Protein AF-A0AA38WZG0-F1 (afdb_monomer_lite)

Foldseek 3Di:
DDDDDDDDPPDDDDDDDDDPDDVPDDDQAAEDACCLPDDPPDDDDPRVHHYYNHDDPVVVVVVVVVVVVVVVVVVVPD

Secondary structure (DSSP, 8-state):
--PPPPPPTTS-----S--S--SSPPPPP-EE--GGG--TTPPPP----EE-SSS-HHHHHHHHHHHHHHHHHHTTT-

Organism: NCBI:txid386627

pLDDT: mean 73.81, std 15.76, range [38.31, 90.75]

Structure (mmCIF, N/CA/C/O backbone):
data_AF-A0AA38WZG0-F1
#
_entry.id   AF-A0AA38WZG0-F1
#
loop_
_atom_site.group_PDB
_atom_site.id
_atom_site.type_symbol
_atom_site.label_atom_id
_atom_site.label_alt_id
_atom_site.label_comp_id
_atom_site.label_asym_id
_atom_site.label_entity_id
_atom_site.label_seq_id
_atom_site.pdbx_PDB_ins_code
_atom_site.Cartn_x
_atom_site.Cartn_y
_atom_site.Cartn_z
_atom_site.occupancy
_atom_site.B_iso_or_equiv
_atom_site.auth_seq_id
_atom_site.auth_comp_id
_atom_site.auth_asym_id
_atom_site.auth_atom_id
_atom_site.pdbx_PDB_model_num
ATOM 1 N N . MET A 1 1 ? -18.665 -2.154 -20.554 1.00 40.31 1 MET A N 1
ATOM 2 C CA . MET A 1 1 ? -19.231 -1.364 -19.438 1.00 40.31 1 MET A CA 1
ATOM 3 C C .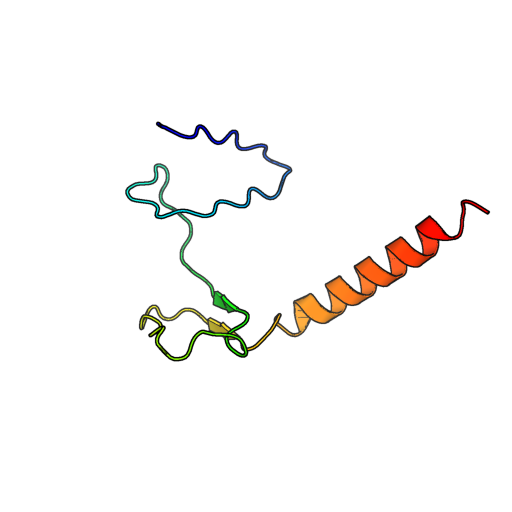 MET A 1 1 ? -18.141 -0.433 -18.933 1.00 40.31 1 MET A C 1
ATOM 5 O O . MET A 1 1 ? -17.081 -0.935 -18.598 1.00 40.31 1 MET A O 1
ATOM 9 N N . SER A 1 2 ? -18.349 0.885 -18.932 1.00 46.84 2 SER A N 1
ATOM 10 C CA . SER A 1 2 ? -17.401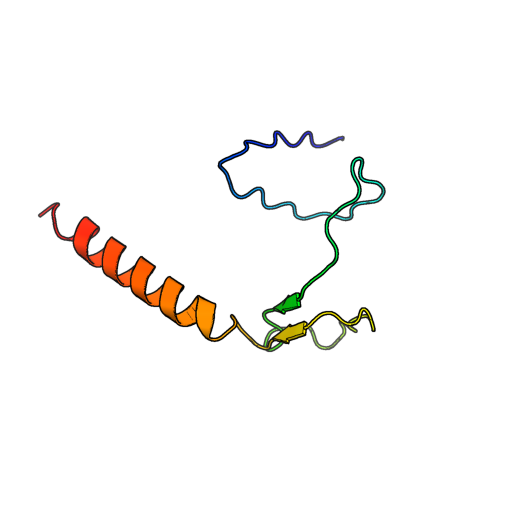 1.844 -18.340 1.00 46.84 2 SER A CA 1
ATOM 11 C C . SER A 1 2 ? -17.989 2.384 -17.036 1.00 46.84 2 SER A C 1
ATOM 13 O O . SER A 1 2 ? -19.044 3.021 -17.069 1.00 46.84 2 SER A O 1
ATOM 15 N N . MET A 1 3 ? -17.339 2.131 -15.900 1.00 42.97 3 MET A N 1
ATOM 16 C CA . MET A 1 3 ? -17.677 2.805 -14.644 1.00 42.97 3 MET A CA 1
ATOM 17 C C . MET A 1 3 ? -17.246 4.272 -14.732 1.00 42.97 3 MET A C 1
ATOM 19 O O . MET A 1 3 ? -16.119 4.567 -15.123 1.00 42.97 3 MET A O 1
ATOM 23 N N . ARG A 1 4 ? -18.152 5.193 -14.390 1.00 49.62 4 ARG A N 1
ATOM 24 C CA . ARG A 1 4 ? -17.824 6.606 -14.166 1.00 49.62 4 ARG A CA 1
ATOM 25 C C . ARG A 1 4 ? -17.670 6.827 -12.673 1.00 49.62 4 ARG A C 1
ATOM 27 O O . ARG A 1 4 ? -18.594 6.529 -11.921 1.00 49.62 4 ARG A O 1
ATOM 34 N N . TYR A 1 5 ? -16.527 7.366 -12.274 1.00 51.88 5 TYR A N 1
ATOM 35 C CA . TYR A 1 5 ? -16.290 7.810 -10.908 1.00 51.88 5 TYR A CA 1
ATOM 36 C C . TYR A 1 5 ? -16.503 9.319 -10.844 1.00 51.88 5 TYR A C 1
ATOM 38 O O . TYR A 1 5 ? -15.950 10.063 -11.652 1.00 51.88 5 TYR A O 1
ATOM 46 N N . PHE A 1 6 ? -17.326 9.758 -9.897 1.00 52.22 6 PHE A N 1
ATOM 47 C CA . PHE A 1 6 ? -17.476 11.166 -9.558 1.00 52.22 6 PHE A CA 1
ATOM 48 C C . PHE A 1 6 ? -16.557 11.446 -8.374 1.00 52.22 6 PHE A C 1
ATOM 50 O O . PHE A 1 6 ? -16.698 10.823 -7.322 1.00 52.22 6 PHE A O 1
ATOM 57 N N . PHE A 1 7 ? -15.579 12.326 -8.574 1.00 48.50 7 PHE A N 1
ATOM 58 C CA . PHE A 1 7 ? -14.650 12.726 -7.526 1.00 48.50 7 PHE A CA 1
ATOM 59 C C . PHE A 1 7 ? -15.213 13.959 -6.813 1.00 48.50 7 PHE A C 1
ATOM 61 O O . PHE A 1 7 ? -15.407 14.999 -7.440 1.00 48.50 7 PHE A O 1
ATOM 68 N N . GLU A 1 8 ? -15.502 13.832 -5.518 1.00 55.31 8 GLU A N 1
ATOM 69 C CA . GLU A 1 8 ? -15.910 14.946 -4.660 1.00 55.31 8 GLU A CA 1
ATOM 70 C C . GLU A 1 8 ? -14.711 15.373 -3.792 1.00 55.31 8 GLU A C 1
ATOM 72 O O . GLU A 1 8 ? -14.131 14.509 -3.133 1.00 55.31 8 GLU A O 1
ATOM 77 N N . PRO A 1 9 ? -14.338 16.670 -3.761 1.00 49.81 9 PRO A N 1
ATOM 78 C CA . PRO A 1 9 ? -13.113 17.155 -3.107 1.00 49.81 9 PRO A CA 1
ATOM 79 C C . PRO A 1 9 ? -12.970 16.787 -1.623 1.00 49.8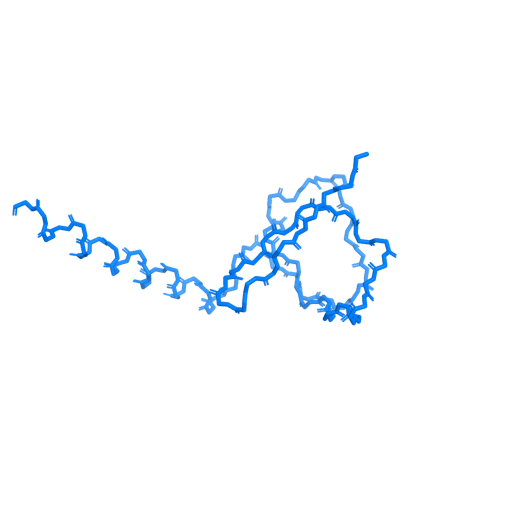1 9 PRO A C 1
ATOM 81 O O . PRO A 1 9 ? -11.857 16.588 -1.150 1.00 49.81 9 PRO A O 1
ATOM 84 N N . ASP A 1 10 ? -14.091 16.653 -0.911 1.00 58.97 10 ASP A N 1
ATOM 85 C CA . ASP A 1 10 ? -14.127 16.427 0.540 1.00 58.97 10 ASP A CA 1
ATOM 86 C C . ASP A 1 10 ? -14.494 14.980 0.915 1.00 58.97 10 ASP A C 1
ATOM 88 O O . ASP A 1 10 ? -14.873 14.693 2.056 1.00 58.97 10 ASP A O 1
ATOM 92 N N . ARG A 1 11 ? -14.420 14.042 -0.041 1.00 51.91 11 ARG A N 1
ATOM 93 C CA . ARG A 1 11 ? -14.712 12.624 0.198 1.00 51.91 11 ARG A CA 1
ATOM 94 C C . ARG A 1 11 ? -13.536 11.738 -0.182 1.00 51.91 11 ARG A C 1
ATOM 96 O O . ARG A 1 11 ? -12.948 11.861 -1.249 1.00 51.91 11 ARG A O 1
ATOM 103 N N . ASN A 1 12 ? -13.262 10.758 0.675 1.00 55.97 12 ASN A N 1
ATOM 104 C CA . ASN A 1 12 ? -12.338 9.677 0.356 1.00 55.97 12 ASN A CA 1
ATOM 105 C C . ASN A 1 12 ? -12.933 8.830 -0.782 1.00 55.97 12 ASN A C 1
ATOM 107 O O . ASN A 1 12 ? -13.875 8.066 -0.563 1.00 55.97 12 ASN A O 1
ATOM 111 N N . ALA A 1 13 ? -12.394 8.960 -1.993 1.00 53.91 13 ALA A N 1
ATOM 112 C CA . ALA A 1 13 ? -12.731 8.081 -3.105 1.00 53.91 13 ALA A CA 1
ATOM 113 C C . ALA A 1 13 ? -11.896 6.796 -3.006 1.00 53.91 13 ALA A C 1
ATOM 115 O O . ALA A 1 13 ? -10.676 6.817 -3.158 1.00 53.91 13 ALA A O 1
ATOM 116 N N . VAL A 1 14 ? -12.555 5.666 -2.751 1.00 53.53 14 VAL A N 1
ATOM 117 C CA . VAL A 1 14 ? -11.924 4.342 -2.793 1.00 53.53 14 VAL A CA 1
ATOM 118 C C . VAL A 1 14 ? -12.220 3.736 -4.154 1.00 53.53 14 VAL A C 1
ATOM 120 O O . VAL A 1 14 ? -13.377 3.483 -4.487 1.00 53.53 14 VAL A O 1
ATOM 123 N N . THR A 1 15 ? -11.177 3.500 -4.944 1.00 57.81 15 THR A N 1
ATOM 124 C CA . THR A 1 15 ? -11.305 2.816 -6.232 1.00 57.81 15 THR A CA 1
ATOM 125 C C . THR A 1 15 ? -10.633 1.458 -6.125 1.00 57.81 15 THR A C 1
ATOM 127 O O . THR A 1 15 ? -9.476 1.371 -5.727 1.00 57.81 15 THR A O 1
ATOM 130 N N . VAL A 1 16 ? -11.355 0.397 -6.479 1.00 55.03 16 VAL A N 1
ATOM 131 C CA . VAL A 1 16 ? -10.793 -0.947 -6.640 1.00 55.03 16 VAL A CA 1
ATOM 132 C C . VAL A 1 16 ? -10.773 -1.235 -8.135 1.00 55.03 16 VAL A C 1
ATOM 134 O O . VAL A 1 16 ? -11.824 -1.394 -8.749 1.00 55.03 16 VAL A O 1
ATOM 137 N N . GLY A 1 17 ? -9.586 -1.237 -8.736 1.00 66.44 17 GLY A N 1
ATOM 138 C CA . GLY A 1 17 ? -9.413 -1.475 -10.166 1.00 66.44 17 GLY A CA 1
ATOM 139 C C . GLY A 1 17 ? -7.973 -1.256 -10.622 1.00 66.44 17 GLY A C 1
ATOM 140 O O . GLY A 1 17 ? -7.156 -0.707 -9.886 1.00 66.44 17 GLY A O 1
ATOM 141 N N . SER A 1 18 ? -7.661 -1.693 -11.840 1.00 64.56 18 SER A N 1
ATOM 142 C CA . SER A 1 18 ? -6.375 -1.419 -12.487 1.00 64.56 18 SER A CA 1
ATOM 143 C C . SER A 1 18 ? -6.467 -0.111 -13.267 1.00 64.56 18 SER A C 1
ATOM 145 O O . SER A 1 18 ? -7.332 0.040 -14.129 1.00 64.56 18 SER A O 1
ATOM 147 N N . VAL A 1 19 ? -5.578 0.833 -12.971 1.00 69.00 19 VAL A N 1
ATOM 148 C CA . VAL A 1 19 ? -5.471 2.087 -13.722 1.00 69.00 19 VAL A CA 1
ATOM 149 C C . VAL A 1 19 ? -4.559 1.847 -14.920 1.00 69.00 19 VAL A C 1
ATOM 151 O O . VAL A 1 19 ? -3.394 1.503 -14.747 1.00 69.00 19 VAL A O 1
ATOM 154 N N . VAL A 1 20 ? -5.101 1.996 -16.130 1.00 72.44 20 VAL A N 1
ATOM 155 C CA . VAL A 1 20 ? -4.337 1.859 -17.385 1.00 72.44 20 VAL A CA 1
ATOM 156 C C . VAL A 1 20 ? -3.703 3.194 -17.785 1.00 72.44 20 VAL A C 1
ATOM 158 O O . VAL A 1 20 ? -2.580 3.220 -18.273 1.00 72.44 20 VAL A O 1
ATOM 161 N N . GLU A 1 21 ? -4.398 4.304 -17.532 1.00 75.06 21 GLU A N 1
ATOM 162 C CA . GLU A 1 21 ? -3.930 5.669 -17.778 1.00 75.06 21 GLU A CA 1
ATOM 163 C C . GLU A 1 21 ? -4.618 6.632 -16.793 1.00 75.06 21 GLU A C 1
ATOM 165 O O . GLU A 1 21 ? -5.765 6.400 -16.401 1.00 75.06 21 GLU A O 1
ATOM 170 N N . ALA A 1 22 ? -3.930 7.703 -16.388 1.00 75.94 22 ALA A N 1
ATOM 171 C CA . ALA A 1 22 ? -4.487 8.768 -15.555 1.00 75.94 22 ALA A CA 1
ATOM 172 C C . ALA A 1 22 ? -3.988 10.144 -16.021 1.00 75.94 22 ALA A C 1
ATOM 174 O O . ALA A 1 22 ? -2.794 10.324 -16.264 1.00 75.94 22 ALA A O 1
ATOM 175 N N . GLN A 1 23 ? -4.905 11.112 -16.119 1.00 76.25 23 GLN A N 1
ATOM 176 C CA . GLN A 1 23 ? -4.599 12.519 -16.384 1.00 76.25 23 GLN A CA 1
ATOM 177 C C . GLN A 1 23 ? -5.369 13.399 -15.379 1.00 76.25 23 GLN A C 1
ATOM 179 O O . GLN A 1 23 ? -6.602 13.400 -15.410 1.00 76.25 23 GLN A O 1
ATOM 184 N N . PRO A 1 24 ? -4.677 14.138 -14.486 1.00 76.88 24 PRO A N 1
ATOM 185 C CA . PRO A 1 24 ? -3.219 14.189 -14.314 1.00 76.88 24 PRO A CA 1
ATOM 186 C C . PRO A 1 24 ? -2.635 12.861 -13.796 1.00 76.88 24 PRO A C 1
ATOM 188 O O . PRO A 1 24 ? -3.374 11.963 -13.394 1.00 76.88 24 PRO A O 1
ATOM 191 N N . ALA A 1 25 ? -1.304 12.735 -13.821 1.00 80.06 25 ALA A N 1
ATOM 192 C CA . ALA A 1 25 ? -0.618 11.558 -13.293 1.00 80.06 25 ALA A CA 1
ATOM 193 C C . ALA A 1 25 ? -1.000 11.305 -11.824 1.00 80.06 25 ALA A C 1
ATOM 195 O O . ALA A 1 25 ? -1.176 12.246 -11.046 1.00 80.06 25 ALA A O 1
ATOM 196 N N . LEU A 1 26 ? -1.115 10.028 -11.450 1.00 80.31 26 LEU A N 1
ATOM 197 C CA . LEU A 1 26 ? -1.366 9.648 -10.063 1.00 80.31 26 LEU A CA 1
ATOM 198 C C . LEU A 1 26 ? -0.183 10.045 -9.168 1.00 80.31 26 LEU A C 1
ATOM 200 O O . LEU A 1 26 ? 0.963 10.033 -9.629 1.00 80.31 26 LEU A O 1
ATOM 204 N N . PRO A 1 27 ? -0.441 10.359 -7.886 1.00 81.38 27 PRO A N 1
ATOM 205 C CA . PRO A 1 27 ? 0.632 10.531 -6.921 1.00 81.38 27 PRO A CA 1
ATOM 206 C C . PRO A 1 27 ? 1.468 9.244 -6.810 1.00 81.38 27 PRO A C 1
ATOM 208 O O . PRO A 1 27 ? 0.950 8.145 -7.045 1.00 81.38 27 PRO A O 1
ATOM 211 N N . PRO A 1 28 ? 2.758 9.363 -6.456 1.00 81.88 28 PRO A N 1
ATOM 212 C CA . PRO A 1 28 ? 3.616 8.204 -6.267 1.00 81.88 28 PRO A CA 1
ATOM 213 C C . PRO A 1 28 ? 3.078 7.299 -5.153 1.00 81.88 28 PRO A C 1
ATOM 215 O O . PRO A 1 28 ? 2.476 7.761 -4.184 1.00 81.88 28 PRO A O 1
ATOM 218 N N . LEU A 1 29 ? 3.321 5.995 -5.282 1.00 84.88 29 LEU A N 1
ATOM 219 C CA . LEU A 1 29 ? 2.992 5.037 -4.235 1.00 84.88 29 LEU A CA 1
ATOM 220 C C . LEU A 1 29 ? 3.887 5.274 -3.014 1.00 84.88 29 LEU A C 1
ATOM 222 O O . LEU A 1 29 ? 5.107 5.170 -3.102 1.00 84.88 29 LEU A O 1
ATOM 226 N N . GLU A 1 30 ? 3.285 5.558 -1.861 1.00 86.19 30 GLU A N 1
ATOM 227 C CA . GLU A 1 30 ? 4.049 5.869 -0.646 1.00 86.19 30 GLU A CA 1
ATOM 228 C C . GLU A 1 30 ? 4.240 4.673 0.294 1.00 86.19 30 GLU A C 1
ATOM 230 O O . GLU A 1 30 ? 5.226 4.621 1.042 1.00 86.19 30 GLU A O 1
ATOM 235 N N . ALA A 1 31 ? 3.282 3.739 0.312 1.00 87.69 31 ALA A N 1
ATOM 236 C CA . ALA A 1 31 ? 3.304 2.597 1.216 1.00 87.69 31 ALA A CA 1
ATOM 237 C C . ALA A 1 31 ? 2.429 1.423 0.751 1.00 87.69 31 ALA A C 1
ATOM 239 O O . ALA A 1 31 ? 1.324 1.607 0.242 1.00 87.69 31 ALA A O 1
ATOM 240 N N . HIS A 1 32 ? 2.897 0.218 1.066 1.00 89.12 32 HIS A N 1
ATOM 241 C CA . HIS A 1 32 ? 2.109 -1.002 1.176 1.00 89.12 32 HIS A CA 1
ATOM 242 C C . HIS A 1 32 ? 1.750 -1.219 2.651 1.00 89.12 32 HIS A C 1
ATOM 244 O O . HIS A 1 32 ? 2.633 -1.189 3.510 1.00 89.12 32 HIS A O 1
ATOM 250 N N . ILE A 1 33 ? 0.472 -1.437 2.954 1.00 89.81 33 ILE A N 1
ATOM 251 C CA . ILE A 1 33 ? -0.038 -1.665 4.318 1.00 89.81 33 ILE A CA 1
ATOM 252 C C . ILE A 1 33 ? -0.745 -3.022 4.408 1.00 89.81 33 ILE A C 1
ATOM 254 O O . ILE A 1 33 ? -1.139 -3.569 3.379 1.00 89.81 33 ILE A O 1
ATOM 258 N N . PHE A 1 34 ? -0.927 -3.542 5.627 1.00 88.88 34 PHE A N 1
ATOM 259 C CA . PHE A 1 34 ? -1.552 -4.850 5.893 1.00 88.88 34 PHE A CA 1
ATOM 260 C C . PHE A 1 34 ? -0.795 -6.042 5.299 1.00 88.88 34 PHE A C 1
ATOM 262 O O . PHE A 1 34 ? -1.387 -7.017 4.834 1.00 88.88 34 PHE A O 1
ATOM 269 N N . LEU A 1 35 ? 0.538 -5.972 5.308 1.00 89.81 35 LEU A N 1
ATOM 270 C CA . LEU A 1 35 ? 1.366 -7.052 4.774 1.00 89.81 35 LEU A CA 1
ATOM 271 C C . LEU A 1 35 ? 1.308 -8.344 5.598 1.00 89.81 35 LEU A C 1
ATOM 273 O O . LEU A 1 35 ? 1.579 -9.409 5.047 1.00 89.81 35 LEU A O 1
ATOM 277 N N . LYS A 1 36 ? 0.851 -8.275 6.850 1.00 89.69 36 LYS A N 1
ATOM 278 C CA . LYS A 1 36 ? 0.688 -9.441 7.726 1.00 89.69 36 LYS A CA 1
ATOM 279 C C . LYS A 1 36 ? -0.308 -10.453 7.170 1.00 89.69 36 LYS A C 1
ATOM 281 O O . LYS A 1 36 ? -0.102 -11.657 7.281 1.00 89.69 36 LYS A O 1
ATOM 286 N N . ASP A 1 37 ? -1.362 -9.945 6.536 1.00 89.62 37 ASP A N 1
ATOM 287 C CA . ASP A 1 37 ? -2.450 -10.733 5.950 1.00 89.62 37 ASP A CA 1
ATOM 288 C C . ASP A 1 37 ? -2.284 -10.894 4.428 1.00 89.62 37 ASP A C 1
ATOM 290 O O . ASP A 1 37 ? -3.201 -11.305 3.709 1.00 89.62 37 ASP A O 1
ATOM 294 N N . LYS A 1 38 ? -1.101 -10.554 3.903 1.00 90.69 38 LYS A N 1
ATOM 295 C CA . LYS A 1 38 ? -0.773 -10.675 2.486 1.00 90.69 38 LYS A CA 1
ATOM 296 C C . LYS A 1 38 ? -0.835 -12.136 2.051 1.00 90.69 38 LYS A C 1
ATOM 298 O O . LYS A 1 38 ? -0.225 -13.018 2.650 1.00 90.69 38 LYS A O 1
ATOM 303 N N . ALA A 1 39 ? -1.493 -12.380 0.921 1.00 88.69 39 ALA A N 1
ATOM 304 C CA . ALA A 1 39 ? -1.487 -13.695 0.297 1.00 88.69 39 ALA A CA 1
ATOM 305 C C . ALA A 1 39 ? -0.051 -14.153 -0.021 1.00 88.69 39 ALA A C 1
ATOM 307 O O . ALA A 1 39 ? 0.716 -13.417 -0.644 1.00 88.69 39 ALA A O 1
ATOM 308 N N . ALA A 1 40 ? 0.290 -15.392 0.344 1.00 87.19 40 ALA A N 1
ATOM 309 C CA . ALA A 1 40 ? 1.648 -15.931 0.211 1.00 87.19 40 ALA A CA 1
ATOM 310 C C . ALA A 1 40 ? 2.186 -15.931 -1.234 1.00 87.19 40 ALA A C 1
ATOM 312 O O . ALA A 1 40 ? 3.391 -15.847 -1.445 1.00 87.19 40 ALA A O 1
ATOM 313 N N . TYR A 1 41 ? 1.300 -16.004 -2.232 1.00 88.00 41 TYR A N 1
ATOM 314 C CA . TYR A 1 41 ? 1.673 -15.973 -3.650 1.00 88.00 41 TYR A CA 1
ATOM 315 C C . TYR A 1 41 ? 1.898 -14.556 -4.198 1.00 88.00 41 TYR A C 1
ATOM 317 O O . TYR A 1 41 ? 2.362 -14.401 -5.326 1.00 88.00 41 TYR A O 1
ATOM 325 N N . LEU A 1 42 ? 1.532 -13.509 -3.453 1.00 86.81 42 LEU A N 1
ATOM 326 C CA . LEU A 1 42 ? 1.692 -12.140 -3.922 1.00 86.81 42 LEU A CA 1
ATOM 327 C C . LEU A 1 42 ? 3.155 -11.730 -3.732 1.00 86.81 42 LEU A C 1
ATOM 329 O O . LEU A 1 42 ? 3.648 -11.689 -2.612 1.00 86.81 42 LEU A O 1
ATOM 333 N N . VAL A 1 43 ? 3.838 -11.313 -4.790 1.00 88.88 43 VAL A N 1
ATOM 334 C CA . VAL A 1 43 ? 5.178 -10.710 -4.698 1.00 88.88 43 VAL A CA 1
ATOM 335 C C . VAL A 1 43 ? 5.023 -9.194 -4.807 1.00 88.88 43 VAL A C 1
ATOM 337 O O . VAL A 1 43 ? 4.287 -8.717 -5.665 1.00 88.88 43 VAL A O 1
ATOM 340 N N . LEU A 1 44 ? 5.628 -8.432 -3.890 1.00 89.12 44 LEU A N 1
ATOM 341 C CA . LEU A 1 44 ? 5.627 -6.964 -3.988 1.00 89.12 44 LEU A CA 1
ATOM 342 C C . LEU A 1 44 ? 6.728 -6.514 -4.945 1.00 89.12 44 LEU A C 1
ATOM 344 O O . LEU A 1 44 ? 7.815 -7.089 -4.932 1.00 89.12 44 LEU A O 1
ATOM 348 N N . ALA A 1 45 ? 6.458 -5.467 -5.719 1.00 86.00 45 ALA A N 1
ATOM 349 C CA . ALA A 1 45 ? 7.469 -4.822 -6.543 1.00 86.00 45 ALA A CA 1
ATOM 350 C C . ALA A 1 45 ? 8.549 -4.140 -5.678 1.00 86.00 45 ALA A C 1
ATOM 352 O O . ALA A 1 45 ? 8.323 -3.800 -4.513 1.00 86.00 45 ALA A O 1
ATOM 353 N N . GLU A 1 46 ? 9.730 -3.930 -6.259 1.00 86.69 46 GLU A N 1
ATOM 354 C CA . GLU A 1 46 ? 10.775 -3.078 -5.684 1.00 86.69 46 GLU A CA 1
ATOM 355 C C . GLU A 1 46 ? 10.567 -1.631 -6.142 1.00 86.69 46 GLU A C 1
ATOM 357 O O . GLU A 1 46 ? 11.245 -1.124 -7.029 1.00 86.69 46 GLU A O 1
ATOM 362 N N . ASP A 1 47 ? 9.566 -0.981 -5.557 1.00 88.19 47 ASP A N 1
ATOM 363 C CA . ASP A 1 47 ? 9.114 0.373 -5.906 1.00 88.19 47 ASP A CA 1
ATOM 364 C C . ASP A 1 47 ? 9.617 1.461 -4.938 1.00 88.19 47 ASP A C 1
ATOM 366 O O . ASP A 1 47 ? 9.308 2.638 -5.104 1.00 88.19 47 ASP A O 1
ATOM 370 N N . GLY A 1 48 ? 10.393 1.079 -3.917 1.00 89.25 48 GLY A N 1
ATOM 371 C CA . GLY A 1 48 ? 10.883 1.988 -2.877 1.00 89.25 48 GLY A CA 1
ATOM 372 C C . GLY A 1 48 ? 9.811 2.450 -1.882 1.00 89.25 48 GLY A C 1
ATOM 373 O O . GLY A 1 48 ? 10.127 3.224 -0.976 1.00 89.25 48 GLY A O 1
ATOM 374 N N . ALA A 1 49 ? 8.568 1.973 -2.002 1.00 90.75 49 ALA A N 1
ATOM 375 C CA . ALA A 1 49 ? 7.499 2.314 -1.076 1.00 90.75 49 ALA A CA 1
ATOM 376 C C . ALA A 1 49 ? 7.708 1.635 0.287 1.00 90.75 49 ALA A C 1
ATOM 378 O O . ALA A 1 49 ? 8.254 0.530 0.400 1.00 90.75 49 ALA A O 1
ATOM 379 N N . ARG A 1 50 ? 7.236 2.291 1.352 1.00 90.50 50 ARG A N 1
ATOM 380 C CA . ARG A 1 50 ? 7.294 1.736 2.713 1.00 90.50 50 ARG A CA 1
ATOM 381 C C . ARG A 1 50 ? 6.469 0.451 2.799 1.00 90.50 50 ARG A C 1
ATOM 383 O O . ARG A 1 50 ? 5.434 0.335 2.154 1.00 90.50 50 ARG A O 1
ATOM 390 N N . LYS A 1 51 ? 6.902 -0.507 3.615 1.00 90.00 51 LYS A N 1
ATOM 391 C CA . LYS A 1 51 ? 6.226 -1.799 3.802 1.00 90.00 51 LYS A CA 1
ATOM 392 C C . LYS A 1 51 ? 5.813 -1.933 5.263 1.00 90.00 51 LYS A C 1
ATOM 394 O O . LYS A 1 51 ? 6.681 -2.022 6.124 1.00 90.00 51 LYS A O 1
ATOM 399 N N . ASN A 1 52 ? 4.510 -1.921 5.528 1.00 88.75 52 ASN A N 1
ATOM 400 C CA . ASN A 1 52 ? 3.957 -1.982 6.877 1.00 88.75 52 ASN A CA 1
ATOM 401 C C . ASN A 1 52 ? 3.078 -3.225 7.048 1.00 88.75 52 ASN A C 1
ATOM 403 O O . ASN A 1 52 ? 2.194 -3.499 6.235 1.00 88.75 52 ASN A O 1
ATOM 407 N N . GLU A 1 53 ? 3.280 -3.942 8.149 1.00 88.50 53 GLU A N 1
ATOM 408 C CA . GLU A 1 53 ? 2.485 -5.124 8.498 1.00 88.50 53 GLU A CA 1
ATOM 409 C C . GLU A 1 53 ? 1.030 -4.778 8.834 1.00 88.50 53 GLU A C 1
ATOM 411 O O . GLU A 1 53 ? 0.128 -5.536 8.500 1.00 88.50 53 GLU A O 1
ATOM 416 N N . GLU A 1 54 ? 0.797 -3.612 9.437 1.00 86.81 54 GLU A N 1
ATOM 417 C CA . GLU A 1 54 ? -0.517 -3.084 9.823 1.00 86.81 54 GLU A CA 1
ATOM 418 C C . GLU A 1 54 ? -0.556 -1.566 9.541 1.00 86.81 54 GLU A C 1
ATOM 420 O O . GLU A 1 54 ? 0.257 -1.040 8.771 1.00 86.81 54 GLU A O 1
ATOM 425 N N . PHE A 1 55 ? -1.497 -0.832 10.140 1.00 81.94 55 PHE A N 1
ATOM 426 C CA . PHE A 1 55 ? -1.433 0.629 10.139 1.00 81.94 55 PHE A CA 1
ATOM 427 C C . PHE A 1 55 ? -0.128 1.118 10.791 1.00 81.94 55 PHE A C 1
ATOM 429 O O . PHE A 1 55 ? 0.343 0.550 11.774 1.00 81.94 55 PHE A O 1
ATOM 436 N N . GLY A 1 56 ? 0.448 2.203 10.262 1.00 72.75 56 GLY A N 1
ATOM 437 C CA . GLY A 1 56 ? 1.584 2.864 10.910 1.00 72.75 56 GLY A CA 1
ATOM 438 C C . GLY A 1 56 ? 1.213 3.381 12.307 1.00 72.75 56 GLY A C 1
ATOM 439 O O . GLY A 1 56 ? 0.054 3.722 12.554 1.00 72.75 56 GLY A O 1
ATOM 440 N N . SER A 1 57 ? 2.202 3.484 13.202 1.00 71.69 57 SER A N 1
ATOM 441 C CA . SER A 1 57 ? 2.031 3.911 14.605 1.00 71.69 57 SER A CA 1
ATOM 442 C C . SER A 1 57 ? 1.187 5.178 14.761 1.00 71.69 57 SER A C 1
ATOM 444 O O . SER A 1 57 ? 0.306 5.249 15.618 1.00 71.69 57 SER A O 1
ATOM 446 N N . ASP A 1 58 ? 1.410 6.155 13.885 1.00 74.75 58 ASP A N 1
ATOM 447 C CA . ASP A 1 58 ? 0.757 7.465 13.931 1.00 74.75 58 ASP A CA 1
ATOM 448 C C . ASP A 1 58 ? -0.740 7.377 13.612 1.00 74.75 58 ASP A C 1
ATOM 450 O O . ASP A 1 58 ? -1.540 8.203 14.057 1.00 74.75 58 ASP A O 1
ATOM 454 N N . PHE A 1 59 ? -1.136 6.370 12.831 1.00 77.88 59 PHE A N 1
ATOM 455 C CA . PHE A 1 59 ? -2.524 6.155 12.453 1.00 77.88 59 PHE A CA 1
ATOM 456 C C . PHE A 1 59 ? -3.288 5.374 13.523 1.00 77.88 59 PHE A C 1
ATOM 458 O O . PHE A 1 59 ? -4.459 5.666 13.757 1.00 77.88 59 PHE A O 1
ATOM 465 N N . SER A 1 60 ? -2.626 4.460 14.238 1.00 75.44 60 SER A N 1
ATOM 466 C CA . SER A 1 60 ? -3.231 3.733 15.361 1.00 75.44 60 SER A CA 1
ATOM 467 C C . SER A 1 60 ? -3.750 4.685 16.442 1.00 75.44 60 SER A C 1
ATOM 469 O O . SER A 1 60 ? -4.887 4.543 16.885 1.00 75.44 60 SER A O 1
ATOM 471 N N . GLY A 1 61 ? -2.983 5.723 16.797 1.00 81.12 61 GLY A N 1
ATOM 472 C CA . GLY A 1 61 ? -3.428 6.737 17.764 1.00 81.12 61 GLY A CA 1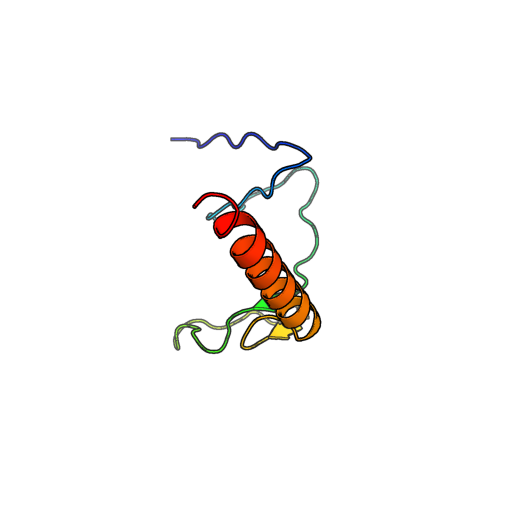
ATOM 473 C C . GLY A 1 61 ? -4.662 7.520 17.297 1.00 81.12 61 GLY A C 1
ATOM 474 O O . GLY A 1 61 ? -5.614 7.698 18.057 1.00 81.12 61 GLY A O 1
ATOM 475 N N . LYS A 1 62 ? -4.688 7.925 16.021 1.00 83.94 62 LYS A N 1
ATOM 476 C CA . LYS A 1 62 ? -5.845 8.613 15.417 1.00 83.94 62 LYS A CA 1
ATOM 477 C C . LYS A 1 62 ? -7.082 7.716 15.362 1.00 83.94 62 LYS A C 1
ATOM 479 O O . LYS A 1 62 ? -8.194 8.193 15.580 1.00 83.94 62 LYS A O 1
ATOM 484 N N . LEU A 1 63 ? -6.894 6.427 15.084 1.00 82.44 63 LEU A N 1
ATOM 485 C CA . LEU A 1 63 ? -7.975 5.450 15.024 1.00 82.44 63 LEU A CA 1
ATOM 486 C C . LEU A 1 63 ? -8.610 5.230 16.403 1.00 82.44 63 LEU A C 1
ATOM 488 O O . LEU A 1 63 ? -9.836 5.218 16.511 1.00 82.44 63 LEU A O 1
ATOM 492 N N . GLU A 1 64 ? -7.799 5.100 17.453 1.00 84.69 64 GLU A N 1
ATOM 493 C CA . GLU A 1 64 ? -8.302 4.969 18.825 1.00 84.69 64 GLU A CA 1
ATOM 494 C C . GLU A 1 64 ? -9.023 6.237 19.295 1.00 84.69 64 GLU A C 1
ATOM 496 O O . GLU A 1 64 ? -10.108 6.148 19.875 1.00 84.69 64 GLU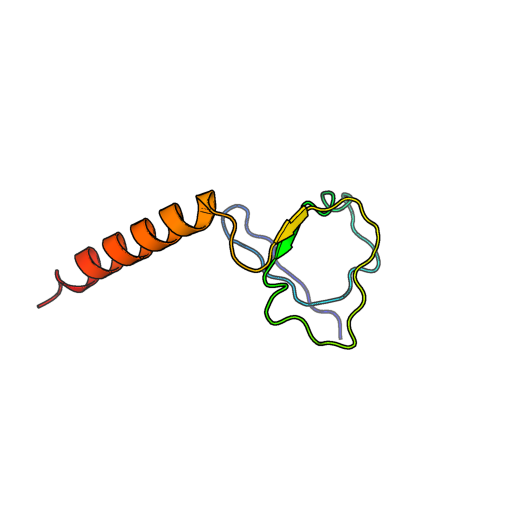 A O 1
ATOM 501 N N . GLN A 1 65 ? -8.497 7.420 18.965 1.00 85.31 65 GLN A N 1
ATOM 502 C CA . GLN A 1 65 ? -9.179 8.684 19.248 1.00 85.31 65 GLN A CA 1
ATOM 503 C C . GLN A 1 65 ? -10.545 8.762 18.546 1.00 85.31 65 GLN A C 1
ATOM 505 O O . GLN A 1 65 ? -11.557 9.040 19.187 1.00 85.31 65 GLN A O 1
ATOM 510 N N . TRP A 1 66 ? -10.605 8.419 17.256 1.00 85.12 66 TRP A N 1
ATOM 511 C CA . TRP A 1 66 ? -11.857 8.380 16.496 1.00 85.12 66 TRP A CA 1
ATOM 512 C C . TRP A 1 66 ? -12.883 7.395 17.084 1.00 85.12 66 TRP A C 1
ATOM 514 O O . TRP A 1 66 ? -14.075 7.713 17.155 1.00 85.12 66 TRP A O 1
ATOM 524 N N . LYS A 1 67 ? -12.446 6.208 17.535 1.00 84.62 67 LYS A N 1
ATOM 525 C CA . LYS A 1 67 ? -13.325 5.230 18.204 1.00 84.62 67 LYS A CA 1
ATOM 526 C C . LYS A 1 67 ? -13.895 5.800 19.504 1.00 84.62 67 LYS A C 1
ATOM 528 O O . LYS A 1 67 ? -15.100 5.688 19.736 1.00 84.62 67 LYS A O 1
ATOM 533 N N . ALA A 1 68 ? -13.050 6.426 20.323 1.00 87.50 68 ALA A N 1
ATOM 534 C CA . ALA A 1 68 ? -13.455 7.027 21.591 1.00 87.50 68 ALA A CA 1
ATOM 535 C C . ALA A 1 68 ? -14.475 8.163 21.392 1.00 87.50 68 ALA A C 1
ATOM 537 O O . ALA A 1 68 ? -15.470 8.236 22.118 1.00 87.50 68 ALA A O 1
ATOM 538 N N . ASP A 1 69 ? -14.281 9.007 20.377 1.00 86.38 69 ASP A N 1
ATOM 539 C CA . ASP A 1 69 ? -15.197 10.109 20.063 1.00 86.38 69 ASP A CA 1
ATOM 540 C C . ASP A 1 69 ? -16.581 9.605 19.618 1.00 86.38 69 ASP A C 1
ATOM 542 O O . ASP A 1 69 ? -17.608 10.186 19.980 1.00 86.38 69 ASP A O 1
ATOM 546 N N . ARG A 1 70 ? -16.640 8.476 18.899 1.00 77.69 70 ARG A N 1
ATOM 547 C CA . ARG A 1 70 ? -17.911 7.841 18.505 1.00 77.69 70 ARG A CA 1
ATOM 548 C C . ARG A 1 70 ? -18.626 7.114 19.639 1.00 77.69 70 ARG A C 1
ATOM 550 O O . ARG A 1 70 ? -19.853 7.091 19.660 1.00 77.69 70 ARG A O 1
ATOM 557 N N . GLN A 1 71 ? -17.894 6.539 20.589 1.00 74.12 71 GLN A N 1
ATOM 558 C CA . GLN A 1 71 ? -18.508 5.945 21.782 1.00 74.12 71 GLN A CA 1
ATOM 559 C C . GLN A 1 71 ? -19.165 7.013 22.666 1.00 74.12 71 GLN A C 1
ATOM 561 O O . GLN A 1 71 ? -20.261 6.794 23.178 1.00 74.12 71 GLN A O 1
ATOM 566 N N . LYS A 1 72 ? -18.548 8.196 22.776 1.00 65.81 72 LYS A N 1
ATOM 567 C CA . LYS A 1 72 ? -19.115 9.336 23.513 1.00 65.81 72 LYS A CA 1
ATOM 568 C C . LYS A 1 72 ? -20.345 9.932 22.827 1.00 65.81 72 LYS A C 1
ATOM 570 O O . LYS A 1 72 ? -21.302 10.286 23.509 1.00 65.81 72 LYS A O 1
ATOM 575 N N . SER A 1 73 ? -20.356 10.020 21.495 1.00 59.97 73 SER A N 1
ATOM 576 C CA . SER A 1 73 ? -21.518 10.538 20.758 1.00 59.97 73 SER A CA 1
ATOM 577 C C . SER A 1 73 ? -22.677 9.540 20.651 1.00 59.97 73 SER A C 1
ATOM 579 O O . SER A 1 73 ? -23.826 9.968 20.589 1.00 59.97 73 SER A O 1
ATOM 581 N N . GLY A 1 74 ? -22.411 8.230 20.705 1.00 56.03 74 GLY A N 1
ATOM 582 C CA . GLY A 1 74 ? -23.440 7.182 20.747 1.00 56.03 74 GLY A CA 1
ATOM 583 C C . GLY A 1 74 ? -24.101 6.970 22.118 1.00 56.03 74 GLY A C 1
ATOM 584 O O . GLY A 1 74 ? -25.166 6.366 22.183 1.00 56.03 74 GLY A O 1
ATOM 585 N N . GLN A 1 75 ? -23.508 7.468 23.210 1.00 50.94 75 GLN A N 1
ATOM 586 C CA . GLN A 1 75 ? -24.090 7.401 24.562 1.00 50.94 75 GLN A CA 1
ATOM 587 C C . GLN A 1 75 ? -24.988 8.598 24.922 1.00 50.94 75 GLN A C 1
ATOM 589 O O . GLN A 1 75 ? -25.661 8.556 25.944 1.00 50.94 75 GLN A O 1
ATOM 594 N N . SER A 1 76 ? -25.056 9.642 24.089 1.00 46.38 76 SER A N 1
ATOM 595 C CA . SER A 1 76 ? -25.904 10.824 24.333 1.00 46.38 76 SER A CA 1
ATOM 596 C C . SER A 1 76 ? -27.355 10.661 23.838 1.00 46.38 76 SER A C 1
ATOM 598 O O . SER A 1 76 ? -28.077 11.651 23.732 1.00 46.38 76 SER A O 1
ATOM 600 N N . SER A 1 77 ? -27.774 9.440 23.488 1.00 47.22 77 SER A N 1
ATOM 601 C CA . SER A 1 77 ? -29.095 9.127 22.912 1.00 47.22 77 SER A CA 1
ATOM 602 C C . SER A 1 77 ? -29.951 8.181 23.767 1.00 47.22 77 SER A C 1
ATOM 604 O O . SER A 1 77 ? -30.891 7.592 23.236 1.00 47.22 77 SER A O 1
ATOM 606 N N . LEU A 1 78 ? -29.635 8.013 25.055 1.00 38.31 78 LEU A N 1
ATOM 607 C CA . LEU A 1 78 ? -30.452 7.254 26.011 1.00 38.31 78 LEU A CA 1
ATOM 608 C C . LEU A 1 78 ? -30.90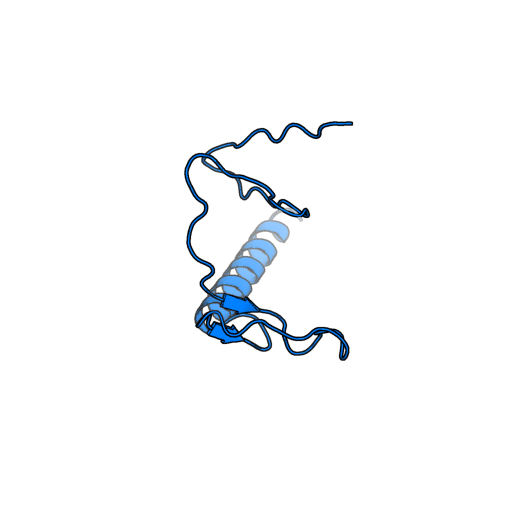5 8.145 27.165 1.00 38.31 78 LEU A C 1
ATOM 610 O O . LEU A 1 78 ? -30.048 8.887 27.692 1.00 38.31 78 LEU A O 1
#

Sequence (78 aa):
MSMRYFFEPDRNAVTVGSVVEAQPALPPLEAHIFLKDKAAYLVLAEDGARKNEEFGSDFSGKLEQWKADRQKSGQSSL

Radius of gyration: 17.71 Å; chains: 1; bounding box: 41×33×45 Å